Protein AF-A0A960X725-F1 (afdb_monomer_lite)

Foldseek 3Di:
DDPVVVVVVVVVVVVVVPPPDDDLVNLVVQLLVLLVVLLVQLVVDDADVSLVVSLVVNLVSLQSNLVSVLVSVVVCVVVVPRDDDDDDPVNVVSVVSSVVSLVVQVPHVCSVVSNCVSNVVSVVSNVVSVVVVVCVVVVVDDD

Secondary structure (DSSP, 8-state):
--HHHHHHHHHHHHHHTTS----HHHHHHHHHHHHHHHHHHHHT--SHHHHHHHHHHHHHHHHHHHHHHHHHHHHHHH-TTSPPPPPPHHHHHHHHHHHHHHHHHTTSTTHHHHHHHHHHHHHHHHHHHHHHHHHHHTT-S--

Radius of gyration: 21.1 Å; chains: 1; bounding box: 43×48×59 Å

Sequence (143 aa):
MSMKLIFQLFILIFLLTSCGYRSLEDFREDGEWTTRELIAELQSVHDREELIKKLPKLKKLFNELSDIMIAARQYQEKHPSEEEPPFTKRQQATSERLRQELNRIYLIDEGRELIEKAEDEALNKLDAFERTLLRRRQGLLAE

Structure (mmCIF, N/CA/C/O backbone):
data_AF-A0A960X725-F1
#
_entry.id   AF-A0A960X725-F1
#
loop_
_atom_site.group_PDB
_atom_site.id
_atom_site.type_symbol
_atom_site.label_atom_id
_atom_site.label_alt_id
_atom_site.label_comp_id
_atom_site.label_asym_id
_atom_site.label_entity_id
_atom_site.label_seq_id
_atom_site.pdbx_PDB_ins_code
_atom_site.Cartn_x
_atom_site.Cartn_y
_atom_site.Cartn_z
_atom_site.occupancy
_atom_site.B_iso_or_equiv
_atom_site.auth_seq_id
_atom_site.auth_comp_id
_atom_site.auth_asym_id
_atom_site.auth_atom_id
_atom_site.pdbx_PDB_model_num
ATOM 1 N N . MET A 1 1 ? 28.118 25.794 -41.622 1.00 55.56 1 MET A N 1
ATOM 2 C CA . MET A 1 1 ? 26.992 25.373 -40.760 1.00 55.56 1 MET A CA 1
ATOM 3 C C . MET A 1 1 ? 26.537 26.591 -39.973 1.00 55.56 1 MET A C 1
ATOM 5 O O . MET A 1 1 ? 27.330 27.135 -39.218 1.00 55.56 1 MET A O 1
ATOM 9 N N . SER A 1 2 ? 25.347 27.120 -40.257 1.00 68.06 2 SER A N 1
ATOM 10 C CA . SER A 1 2 ? 24.884 28.395 -39.689 1.00 68.06 2 SER A CA 1
ATOM 11 C C . SER A 1 2 ? 24.759 28.296 -38.165 1.00 68.06 2 SER A C 1
ATOM 13 O O . SER A 1 2 ? 24.230 27.309 -37.667 1.00 68.06 2 SER A O 1
ATOM 15 N N . MET A 1 3 ? 25.186 29.320 -37.419 1.00 68.94 3 MET A N 1
ATOM 16 C CA . MET A 1 3 ? 25.146 29.354 -35.941 1.00 68.94 3 MET A CA 1
ATOM 17 C C . MET A 1 3 ? 23.738 29.066 -35.372 1.00 68.94 3 MET A C 1
ATOM 19 O O . MET A 1 3 ? 23.592 28.461 -34.316 1.00 68.94 3 MET A O 1
ATOM 23 N N . LYS A 1 4 ? 22.696 29.407 -36.145 1.00 70.31 4 LYS A N 1
ATOM 24 C CA . LYS A 1 4 ? 21.281 29.097 -35.874 1.00 70.31 4 LYS A CA 1
ATOM 25 C C . LYS A 1 4 ? 20.962 27.595 -35.910 1.00 70.31 4 LYS A C 1
ATOM 27 O O . LYS A 1 4 ? 20.178 27.126 -35.099 1.00 70.31 4 LYS A O 1
ATOM 32 N N . LEU A 1 5 ? 21.600 26.852 -36.815 1.00 71.56 5 LEU A N 1
ATOM 33 C CA . LEU A 1 5 ? 21.421 25.408 -37.006 1.00 71.56 5 LEU A CA 1
ATOM 34 C C . LEU A 1 5 ? 22.075 24.617 -35.863 1.00 71.56 5 LEU A C 1
ATOM 36 O O . LEU A 1 5 ? 21.516 23.634 -35.396 1.00 71.56 5 LEU A O 1
ATOM 40 N N . ILE A 1 6 ? 23.217 25.101 -35.360 1.00 77.38 6 ILE A N 1
ATOM 41 C CA . ILE A 1 6 ? 23.877 24.548 -34.168 1.00 77.38 6 ILE A CA 1
ATOM 42 C C . ILE A 1 6 ? 23.021 24.818 -32.923 1.00 77.38 6 ILE A C 1
ATOM 44 O O . ILE A 1 6 ? 22.759 23.902 -32.154 1.00 77.38 6 ILE A O 1
ATOM 48 N N . PHE A 1 7 ? 22.515 26.043 -32.750 1.00 80.50 7 PHE A N 1
ATOM 49 C CA . PHE A 1 7 ? 21.675 26.399 -31.602 1.00 80.50 7 PHE A CA 1
ATOM 50 C C . PHE A 1 7 ? 20.347 25.620 -31.562 1.00 80.50 7 PHE A C 1
ATOM 52 O O . PHE A 1 7 ? 19.948 25.133 -30.507 1.00 80.50 7 PHE A O 1
ATOM 59 N N . GLN A 1 8 ? 19.695 25.426 -32.715 1.00 79.56 8 GLN A N 1
ATOM 60 C CA . GLN A 1 8 ? 18.498 24.582 -32.821 1.00 79.56 8 GLN A CA 1
ATOM 61 C C . GLN A 1 8 ? 18.793 23.108 -32.509 1.00 79.56 8 GLN A C 1
ATOM 63 O O . GLN A 1 8 ? 17.986 22.461 -31.845 1.00 79.56 8 GLN A O 1
ATOM 68 N N . LEU A 1 9 ? 19.957 22.593 -32.920 1.00 79.62 9 LEU A N 1
ATOM 69 C CA . LEU A 1 9 ? 20.390 21.234 -32.590 1.00 79.62 9 LEU A CA 1
ATOM 70 C C . LEU A 1 9 ? 20.641 21.067 -31.080 1.00 79.62 9 LEU A C 1
ATOM 72 O O . LEU A 1 9 ? 20.231 20.065 -30.504 1.00 79.62 9 LEU A O 1
ATOM 76 N N . PHE A 1 10 ? 21.245 22.061 -30.422 1.00 78.12 10 PHE A N 1
ATOM 77 C CA . PHE A 1 10 ? 21.464 22.044 -28.971 1.00 78.12 10 PHE A CA 1
ATOM 78 C C . PHE A 1 10 ? 20.155 22.066 -28.172 1.00 78.12 10 PHE A C 1
ATOM 80 O O . PHE A 1 10 ? 20.039 21.334 -27.192 1.00 78.12 10 PHE A O 1
ATOM 87 N N . ILE A 1 11 ? 19.153 22.840 -28.605 1.00 79.69 11 ILE A N 1
ATOM 88 C CA . ILE A 1 11 ? 17.818 22.846 -27.981 1.00 79.69 11 ILE A CA 1
ATOM 89 C C . ILE A 1 11 ? 17.122 21.491 -28.166 1.00 79.69 11 ILE A C 1
ATOM 91 O O . ILE A 1 11 ? 16.519 20.980 -27.225 1.00 79.69 11 ILE A O 1
ATOM 95 N N . LEU A 1 12 ? 17.242 20.879 -29.348 1.00 73.62 12 LEU A N 1
ATOM 96 C CA . LEU A 1 12 ? 16.666 19.562 -29.623 1.00 73.62 12 LEU A CA 1
ATOM 97 C C . LEU A 1 12 ? 17.304 18.469 -28.748 1.00 73.62 12 LEU A C 1
ATOM 99 O O . LEU A 1 12 ? 16.594 17.623 -28.216 1.00 73.62 12 LEU A O 1
ATOM 103 N N . ILE A 1 13 ? 18.625 18.516 -28.544 1.00 72.12 13 ILE A N 1
ATOM 104 C CA . ILE A 1 13 ? 19.349 17.581 -27.667 1.00 72.12 13 ILE A CA 1
ATOM 105 C C . ILE A 1 13 ? 18.928 17.767 -26.201 1.00 72.12 13 ILE A C 1
ATOM 107 O O . ILE A 1 13 ? 18.670 16.778 -25.523 1.00 72.12 13 ILE A O 1
ATOM 111 N N . PHE A 1 14 ? 18.779 19.010 -25.726 1.00 67.12 14 PHE A N 1
ATOM 112 C CA . PHE A 1 14 ? 18.343 19.293 -24.350 1.00 67.12 14 PHE A CA 1
ATOM 113 C C . PHE A 1 14 ? 16.900 18.844 -24.068 1.00 67.12 14 PHE A C 1
ATOM 115 O O . PHE A 1 14 ? 16.588 18.405 -22.962 1.00 67.12 14 PHE A O 1
ATOM 122 N N . LEU A 1 15 ?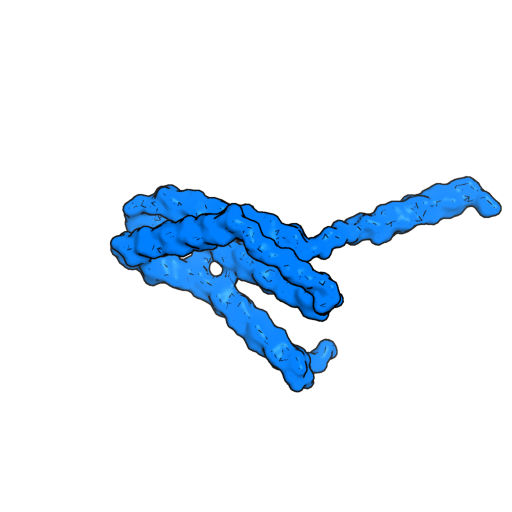 16.017 18.926 -25.068 1.00 61.25 15 LEU A N 1
ATOM 123 C CA . LEU A 1 15 ? 14.634 18.455 -24.953 1.00 61.25 15 LEU A CA 1
ATOM 124 C C . LEU A 1 15 ? 14.534 16.920 -24.943 1.00 61.25 15 LEU A C 1
ATOM 126 O O . LEU A 1 15 ? 13.622 16.380 -24.323 1.00 61.25 15 LEU A O 1
ATOM 130 N N . LEU A 1 16 ? 15.484 16.212 -25.563 1.00 53.22 16 LEU A N 1
ATOM 131 C CA . LEU A 1 16 ? 15.531 14.743 -25.564 1.00 53.22 16 LEU A CA 1
ATOM 132 C C . LEU A 1 16 ? 16.119 14.148 -24.272 1.00 53.22 16 LEU A C 1
ATOM 134 O O . LEU A 1 16 ? 15.866 12.985 -23.975 1.00 53.22 16 LEU A O 1
ATOM 138 N N . THR A 1 17 ? 16.854 14.927 -23.472 1.00 54.03 17 THR A N 1
ATOM 139 C CA . THR A 1 17 ? 17.410 14.477 -22.179 1.00 54.03 17 THR A CA 1
ATOM 140 C C . THR A 1 17 ? 16.462 14.674 -20.990 1.00 54.03 17 THR A C 1
ATOM 142 O O . THR A 1 17 ? 16.828 14.373 -19.860 1.00 54.03 17 THR A O 1
ATOM 145 N N . SER A 1 18 ? 15.241 15.174 -21.219 1.00 42.19 18 SER A N 1
ATOM 146 C CA . SER A 1 18 ? 14.235 15.427 -20.174 1.00 42.19 18 SER A CA 1
ATOM 147 C C . SER A 1 18 ? 13.378 14.200 -19.817 1.00 42.19 18 SER A C 1
ATOM 149 O O . SER A 1 18 ? 12.464 14.314 -18.996 1.00 42.19 18 SER A O 1
ATOM 151 N N . CYS A 1 19 ? 13.640 13.027 -20.398 1.00 50.03 19 CYS A N 1
ATOM 152 C CA . CYS A 1 19 ? 13.087 11.780 -19.877 1.00 50.03 19 CYS A CA 1
ATOM 153 C C . CYS A 1 19 ? 13.737 11.519 -18.516 1.00 50.03 19 CYS A C 1
ATOM 155 O O . CYS A 1 19 ? 14.820 10.944 -18.458 1.00 50.03 19 CYS A O 1
ATOM 157 N N . GLY A 1 20 ? 13.113 12.009 -17.439 1.00 55.56 20 GLY A N 1
ATOM 158 C CA . GLY A 1 20 ? 13.556 11.755 -16.073 1.00 55.56 20 GLY A CA 1
ATOM 159 C C . GLY A 1 20 ? 13.787 10.260 -15.903 1.00 55.56 20 GLY A C 1
ATOM 160 O O . GLY A 1 20 ? 12.853 9.468 -16.039 1.00 55.56 20 GLY A O 1
ATOM 161 N N . TYR A 1 21 ? 15.047 9.882 -15.706 1.00 65.31 21 TYR A N 1
ATOM 162 C CA . TYR A 1 21 ? 15.435 8.499 -15.496 1.00 65.31 21 TYR A CA 1
ATOM 163 C C . TYR A 1 21 ? 14.910 8.101 -14.118 1.00 65.31 21 TYR A C 1
ATOM 165 O O . TYR A 1 21 ? 15.523 8.434 -13.110 1.00 65.31 21 TYR A O 1
ATOM 173 N N . ARG A 1 22 ? 13.728 7.478 -14.080 1.00 82.50 22 ARG A N 1
ATOM 174 C CA . ARG A 1 22 ? 13.248 6.796 -12.877 1.00 82.50 22 ARG A CA 1
ATOM 175 C C . ARG A 1 22 ? 14.105 5.552 -12.677 1.00 82.50 22 ARG A C 1
ATOM 177 O O . ARG A 1 22 ? 14.385 4.860 -13.646 1.00 82.50 22 ARG A O 1
ATOM 184 N N . SER A 1 23 ? 14.479 5.284 -11.441 1.00 88.50 23 SER A N 1
ATOM 185 C CA . SER A 1 23 ? 15.267 4.142 -10.985 1.00 88.50 23 SER A CA 1
ATOM 186 C C . SER A 1 23 ? 14.480 3.335 -9.954 1.00 88.50 23 SER A C 1
ATOM 188 O O . SER A 1 23 ? 13.448 3.792 -9.450 1.00 88.50 23 SER A O 1
ATOM 190 N N . LEU A 1 24 ? 14.967 2.145 -9.589 1.00 90.12 24 LEU A N 1
ATOM 191 C CA . LEU A 1 24 ? 14.388 1.388 -8.470 1.00 90.12 24 LEU A CA 1
ATOM 192 C C . LEU A 1 24 ? 14.433 2.155 -7.144 1.00 90.12 24 LEU A C 1
ATOM 194 O O . LEU A 1 24 ? 13.557 1.963 -6.300 1.00 90.12 24 LEU A O 1
ATOM 198 N N . GLU A 1 25 ? 15.417 3.038 -6.973 1.00 90.44 25 GLU A N 1
ATOM 199 C CA . GLU A 1 25 ? 15.525 3.887 -5.789 1.00 90.44 25 GLU A CA 1
ATOM 200 C C . GLU A 1 25 ? 14.350 4.861 -5.687 1.00 90.44 25 GLU A C 1
ATOM 202 O O . GLU A 1 25 ? 13.759 4.974 -4.619 1.00 90.44 25 GLU A O 1
ATOM 207 N N . ASP A 1 26 ? 13.942 5.483 -6.796 1.00 92.00 26 ASP A N 1
ATOM 208 C CA . ASP A 1 26 ? 12.839 6.451 -6.790 1.00 92.00 26 ASP A CA 1
ATOM 209 C C . ASP A 1 26 ? 11.520 5.793 -6.362 1.00 92.00 26 ASP A C 1
ATOM 211 O O . ASP A 1 26 ? 10.797 6.316 -5.517 1.00 92.00 26 ASP A O 1
ATOM 215 N N . PHE A 1 27 ? 11.221 4.593 -6.875 1.00 94.00 27 PHE A N 1
ATOM 216 C CA . PHE A 1 27 ? 10.035 3.844 -6.440 1.00 94.00 27 PHE A CA 1
ATOM 217 C C . PHE A 1 27 ? 10.107 3.442 -4.965 1.00 94.00 27 PHE A C 1
ATOM 219 O O . PHE A 1 27 ? 9.083 3.370 -4.281 1.00 94.00 27 PHE A O 1
ATOM 226 N N . ARG A 1 28 ? 11.312 3.154 -4.471 1.00 92.12 28 ARG A N 1
ATOM 227 C CA . ARG A 1 28 ? 11.542 2.805 -3.071 1.00 92.12 28 ARG A CA 1
ATOM 228 C C . ARG A 1 28 ? 11.317 4.008 -2.160 1.00 92.12 28 ARG A C 1
ATOM 230 O O . ARG A 1 28 ? 10.687 3.850 -1.115 1.00 92.12 28 ARG A O 1
ATOM 237 N N . GLU A 1 29 ? 11.801 5.183 -2.548 1.00 92.62 29 GLU A N 1
ATOM 238 C CA . GLU A 1 29 ? 11.565 6.437 -1.831 1.00 92.62 29 GLU A CA 1
ATOM 239 C C . GLU A 1 29 ? 10.077 6.807 -1.821 1.00 92.62 29 GLU A C 1
ATOM 241 O O . GLU A 1 29 ? 9.537 7.090 -0.747 1.00 92.62 29 GLU A O 1
ATOM 246 N N . ASP A 1 30 ? 9.401 6.707 -2.972 1.00 94.88 30 ASP A N 1
ATOM 247 C CA . ASP A 1 30 ? 7.952 6.909 -3.095 1.00 94.88 30 ASP A CA 1
ATOM 248 C C . ASP A 1 30 ? 7.199 5.961 -2.139 1.00 94.88 30 ASP A C 1
ATOM 250 O O . ASP A 1 30 ? 6.384 6.393 -1.320 1.00 94.88 30 ASP A O 1
ATOM 254 N N . GLY A 1 31 ? 7.533 4.665 -2.160 1.00 95.44 31 GLY A N 1
ATOM 255 C CA . GLY A 1 31 ? 6.919 3.663 -1.287 1.00 95.44 31 GLY A CA 1
ATOM 256 C C . GLY A 1 31 ? 7.185 3.906 0.203 1.00 95.44 31 GLY A C 1
ATOM 257 O O . GLY A 1 31 ? 6.285 3.741 1.033 1.00 95.44 31 GLY A O 1
ATOM 258 N N . GLU A 1 32 ? 8.397 4.332 0.570 1.00 95.50 32 GLU A N 1
ATOM 259 C CA . GLU A 1 32 ? 8.751 4.692 1.948 1.00 95.50 32 GLU A CA 1
ATOM 260 C C . GLU A 1 32 ? 7.958 5.915 2.426 1.00 95.50 32 GLU A C 1
ATOM 262 O O . GLU A 1 32 ? 7.493 5.943 3.573 1.00 95.50 32 GLU A O 1
ATOM 267 N N . TRP A 1 33 ? 7.776 6.912 1.561 1.00 96.31 33 TRP A N 1
ATOM 268 C CA . TRP A 1 33 ? 6.987 8.101 1.859 1.00 96.31 33 TRP A CA 1
ATOM 269 C C . TRP A 1 33 ? 5.509 7.752 2.082 1.00 96.31 33 TRP A C 1
ATOM 271 O O . TRP A 1 33 ? 4.976 8.055 3.154 1.00 96.31 33 TRP A O 1
ATOM 281 N N . THR A 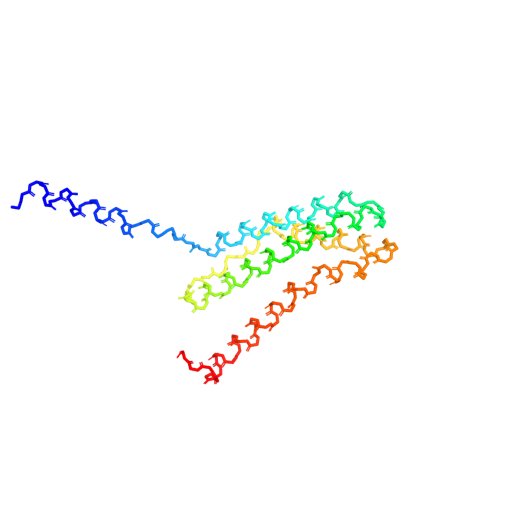1 34 ? 4.879 7.023 1.156 1.00 98.06 34 THR A N 1
ATOM 282 C CA . THR A 1 34 ? 3.473 6.598 1.285 1.00 98.06 34 THR A CA 1
ATOM 283 C C . THR A 1 34 ? 3.269 5.723 2.526 1.00 98.06 34 THR A C 1
ATOM 285 O O . THR A 1 34 ? 2.288 5.879 3.255 1.00 98.06 34 THR A O 1
ATOM 288 N N . THR A 1 35 ? 4.230 4.848 2.843 1.00 98.00 35 THR A N 1
ATOM 289 C CA . THR A 1 35 ? 4.184 4.013 4.055 1.00 98.00 35 THR A CA 1
ATOM 290 C C . THR A 1 35 ? 4.211 4.849 5.335 1.00 98.00 35 THR A C 1
ATOM 292 O O . THR A 1 35 ? 3.503 4.547 6.297 1.00 98.00 35 THR A O 1
ATOM 295 N N . ARG A 1 36 ? 5.008 5.921 5.379 1.00 98.06 36 ARG A N 1
ATOM 296 C CA . ARG A 1 36 ? 5.015 6.837 6.528 1.00 98.06 36 ARG A CA 1
ATOM 297 C C . ARG A 1 36 ? 3.704 7.577 6.685 1.00 98.06 36 ARG A C 1
ATOM 299 O O . ARG A 1 36 ? 3.264 7.762 7.818 1.00 98.06 36 ARG A O 1
ATOM 306 N N . GLU A 1 37 ? 3.094 7.987 5.581 1.00 98.25 37 GLU A N 1
ATOM 307 C CA . GLU A 1 37 ? 1.788 8.632 5.629 1.00 98.25 37 GLU A CA 1
ATOM 308 C C . GLU A 1 37 ? 0.710 7.659 6.130 1.00 98.25 37 GLU A C 1
ATOM 310 O O . GLU A 1 37 ? -0.067 8.029 7.008 1.00 98.25 37 GLU A O 1
ATOM 315 N N . LEU A 1 38 ? 0.729 6.395 5.684 1.00 98.25 38 LEU A N 1
ATOM 316 C CA . LEU A 1 38 ? -0.130 5.334 6.232 1.00 98.25 38 LEU A CA 1
ATOM 317 C C . LEU A 1 38 ? 0.040 5.195 7.744 1.00 98.25 38 LEU A C 1
ATOM 319 O O . LEU A 1 38 ? -0.944 5.216 8.479 1.00 98.25 38 LEU A O 1
ATOM 323 N N . ILE A 1 39 ? 1.283 5.090 8.218 1.00 98.56 39 ILE A N 1
ATOM 324 C CA . ILE A 1 39 ? 1.584 4.982 9.651 1.00 98.56 39 ILE A CA 1
ATOM 325 C C . ILE A 1 39 ? 1.021 6.182 10.417 1.00 98.56 39 ILE A C 1
ATOM 327 O O . ILE A 1 39 ? 0.409 5.992 11.465 1.00 98.56 39 ILE A O 1
ATOM 331 N N . ALA A 1 40 ? 1.220 7.402 9.914 1.00 98.44 40 ALA A N 1
ATOM 332 C CA . ALA A 1 40 ? 0.736 8.615 10.564 1.00 98.44 40 ALA A CA 1
ATOM 333 C C . ALA A 1 40 ? -0.800 8.657 10.631 1.00 98.44 40 ALA A C 1
ATOM 335 O O . ALA A 1 40 ? -1.365 9.005 11.668 1.00 98.44 40 ALA A O 1
ATOM 336 N N . GLU A 1 41 ? -1.485 8.254 9.557 1.00 98.38 41 GLU A N 1
ATOM 337 C CA . GLU A 1 41 ? -2.945 8.174 9.550 1.00 98.38 41 GLU A CA 1
ATOM 338 C C . GLU A 1 41 ? -3.465 7.114 10.519 1.00 98.38 41 GLU A C 1
ATOM 340 O O . GLU A 1 41 ? -4.351 7.419 11.317 1.00 98.38 41 GLU A O 1
ATOM 345 N N . LEU A 1 42 ? -2.880 5.912 10.521 1.00 98.44 42 LEU A N 1
ATOM 346 C CA . LEU A 1 42 ? -3.246 4.849 11.460 1.00 98.44 42 LEU A CA 1
ATOM 347 C C . LEU A 1 42 ? -3.024 5.295 12.911 1.00 98.44 42 LEU A C 1
ATOM 349 O O . LEU A 1 42 ? -3.905 5.108 13.745 1.00 98.44 42 LEU A O 1
ATOM 353 N N . GLN A 1 43 ? -1.895 5.940 13.219 1.00 98.44 43 GLN A N 1
ATOM 354 C CA . GLN A 1 43 ? -1.582 6.453 14.562 1.00 98.44 43 GLN A CA 1
ATOM 355 C C . GLN A 1 43 ? -2.592 7.474 15.082 1.00 98.44 43 GLN A C 1
ATOM 357 O O . GLN A 1 43 ? -2.789 7.559 16.291 1.00 98.44 43 GLN A O 1
ATOM 362 N N . SER A 1 44 ? -3.227 8.229 14.184 1.00 98.19 44 SER 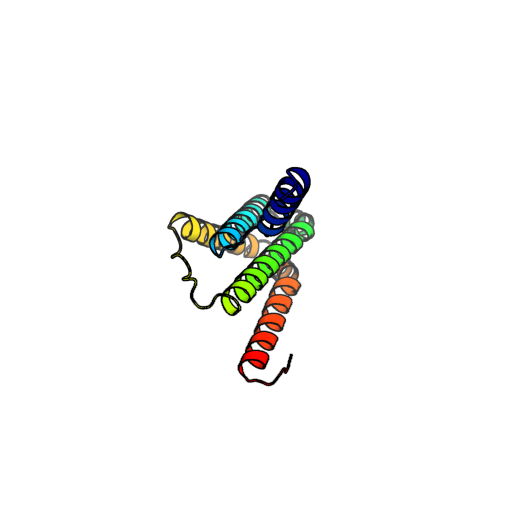A N 1
ATOM 363 C CA . SER A 1 44 ? -4.248 9.215 14.546 1.00 98.19 44 SER A CA 1
ATOM 364 C C . SER A 1 44 ? -5.616 8.613 14.882 1.00 98.19 44 SER A C 1
ATOM 366 O O . SER A 1 44 ? -6.526 9.363 15.212 1.00 98.19 44 SER A O 1
ATOM 368 N N . VAL A 1 45 ? -5.774 7.291 14.758 1.00 98.38 45 VAL A N 1
ATOM 369 C CA . VAL A 1 45 ? -7.019 6.571 15.044 1.00 98.38 45 VAL A CA 1
ATOM 370 C C . VAL A 1 45 ? -6.947 5.935 16.426 1.00 98.38 45 VAL A C 1
ATOM 372 O O . VAL A 1 45 ? -6.101 5.070 16.672 1.00 98.38 45 VAL A O 1
ATOM 375 N N . HIS A 1 46 ? -7.874 6.297 17.303 1.00 97.31 46 HIS A N 1
ATOM 376 C CA . HIS A 1 46 ? -7.991 5.777 18.664 1.00 97.31 46 HIS A CA 1
ATOM 377 C C . HIS A 1 46 ? -9.232 4.905 18.870 1.00 97.31 46 HIS A C 1
ATOM 379 O O . HIS A 1 46 ? -9.217 4.030 19.736 1.00 97.31 46 HIS A O 1
ATOM 385 N N . ASP A 1 47 ? -10.269 5.097 18.058 1.00 98.00 47 ASP A N 1
ATOM 386 C CA . ASP A 1 47 ? -11.520 4.350 18.139 1.00 98.00 47 ASP A CA 1
ATOM 387 C C . ASP A 1 47 ? -12.129 4.051 16.758 1.00 98.00 47 ASP A C 1
ATOM 389 O O . ASP A 1 47 ? -11.598 4.416 15.703 1.00 98.00 47 ASP A O 1
ATOM 393 N N . ARG A 1 48 ? -13.260 3.338 16.769 1.00 98.12 48 ARG A N 1
ATOM 394 C CA . ARG A 1 48 ? -13.973 2.914 15.560 1.00 98.12 48 ARG A CA 1
ATOM 395 C C . ARG A 1 48 ? -14.522 4.096 14.756 1.00 98.12 48 ARG A C 1
ATOM 397 O O . ARG A 1 48 ? -14.519 4.047 13.527 1.00 98.12 48 ARG A O 1
ATOM 404 N N . GLU A 1 49 ? -15.008 5.151 15.406 1.00 98.25 49 GLU A N 1
ATOM 405 C CA . GLU A 1 49 ? -15.575 6.301 14.696 1.00 98.25 49 GLU A CA 1
ATOM 406 C C . GLU A 1 49 ? -14.492 7.087 13.958 1.00 98.25 49 GLU A C 1
ATOM 408 O O . GLU A 1 49 ? -14.691 7.509 12.815 1.00 98.25 49 GLU A O 1
ATOM 413 N N . GLU A 1 50 ? -13.337 7.270 14.593 1.00 98.25 50 GLU A N 1
ATOM 414 C CA . GLU A 1 50 ? -12.159 7.853 13.960 1.00 98.25 50 GLU A CA 1
ATOM 415 C C . GLU A 1 50 ? -11.671 6.988 12.805 1.00 98.25 50 GLU A C 1
ATOM 417 O O . GLU A 1 50 ? -11.418 7.522 11.723 1.00 98.25 50 GLU A O 1
ATOM 422 N N . LEU A 1 51 ? -11.625 5.662 12.980 1.00 98.44 51 LEU A N 1
ATOM 423 C CA . LEU A 1 51 ? -11.253 4.747 11.906 1.00 98.44 51 LEU A CA 1
ATOM 424 C C . LEU A 1 51 ? -12.144 4.963 10.683 1.00 98.44 51 LEU A C 1
ATOM 426 O O . LEU A 1 51 ? -11.627 5.230 9.601 1.00 98.44 51 LEU A O 1
ATOM 430 N N . ILE A 1 52 ? -13.470 4.945 10.864 1.00 98.38 52 ILE A N 1
ATOM 431 C CA . ILE A 1 52 ? -14.448 5.159 9.786 1.00 98.38 52 ILE A CA 1
ATOM 432 C C . ILE A 1 52 ? -14.201 6.486 9.061 1.00 98.38 52 ILE A C 1
ATOM 434 O O . ILE A 1 52 ? -14.216 6.526 7.829 1.00 98.38 52 ILE A O 1
ATOM 438 N N . LYS A 1 53 ? -13.926 7.569 9.798 1.00 98.31 53 LYS A N 1
ATOM 439 C CA . LYS A 1 53 ? -13.617 8.887 9.214 1.00 98.31 53 LYS A CA 1
ATOM 440 C C . LYS A 1 53 ? -12.323 8.870 8.394 1.00 98.31 53 LYS A C 1
ATOM 442 O O . LYS A 1 53 ? -12.217 9.604 7.412 1.00 98.31 53 LYS A O 1
ATOM 447 N N . LYS A 1 54 ? -11.344 8.049 8.782 1.00 98.25 54 LYS A N 1
ATOM 448 C CA . LYS A 1 54 ? -10.035 7.931 8.120 1.00 98.25 54 LYS A CA 1
ATOM 449 C C . LYS A 1 54 ? -10.006 6.929 6.967 1.00 98.25 54 LYS A C 1
ATOM 451 O O . LYS A 1 54 ? -9.128 7.049 6.109 1.00 98.25 54 LYS A O 1
ATOM 456 N N . LEU A 1 55 ? -10.971 6.007 6.876 1.00 98.25 55 LEU A N 1
ATOM 457 C CA . LEU A 1 55 ? -11.031 4.983 5.821 1.00 98.25 55 LEU A CA 1
ATOM 458 C C . LEU A 1 55 ? -10.845 5.522 4.396 1.00 98.25 55 LEU A C 1
ATOM 460 O O . LEU A 1 55 ? -10.079 4.906 3.657 1.00 98.25 55 LEU A O 1
ATOM 464 N N . PRO A 1 56 ? -11.449 6.653 3.974 1.00 98.44 56 PRO A N 1
ATOM 465 C CA . PRO A 1 56 ? -11.239 7.159 2.618 1.00 98.44 56 PRO A CA 1
ATOM 466 C C . PRO A 1 56 ? -9.771 7.488 2.323 1.00 98.44 56 PRO A C 1
ATOM 468 O O . PRO A 1 56 ? -9.279 7.201 1.231 1.00 98.44 56 PRO A O 1
ATOM 471 N N . LYS A 1 57 ? -9.055 8.062 3.300 1.00 98.38 57 LYS A N 1
ATOM 472 C CA . LYS A 1 57 ? -7.637 8.397 3.148 1.00 98.38 57 LYS A CA 1
ATOM 473 C C . LYS A 1 57 ? -6.760 7.147 3.210 1.00 98.38 57 LYS A C 1
ATOM 475 O O . LYS A 1 57 ? -5.894 6.996 2.356 1.00 98.38 57 LYS A O 1
ATOM 480 N N . LEU A 1 58 ? -7.022 6.235 4.147 1.00 98.56 58 LEU A N 1
ATOM 481 C CA . LEU A 1 58 ? -6.315 4.950 4.231 1.00 98.56 58 LEU A CA 1
ATOM 482 C C . LEU A 1 58 ? -6.456 4.155 2.926 1.00 98.56 58 LEU A C 1
ATOM 484 O O . LEU A 1 58 ? -5.456 3.746 2.345 1.00 98.56 58 LEU A O 1
ATOM 488 N N . LYS A 1 59 ? -7.681 4.047 2.396 1.00 98.69 59 LYS A N 1
ATOM 489 C CA . LYS A 1 59 ? -7.959 3.413 1.101 1.00 98.69 59 LYS A CA 1
ATOM 490 C C . LYS A 1 59 ? -7.161 4.051 -0.037 1.00 98.69 59 LYS A C 1
ATOM 492 O O . LYS A 1 59 ? -6.617 3.339 -0.879 1.00 98.69 59 LYS A O 1
ATOM 497 N N . LYS A 1 60 ? -7.094 5.386 -0.094 1.00 98.62 60 LYS A N 1
ATOM 498 C CA . LYS A 1 60 ? -6.296 6.088 -1.110 1.00 98.62 60 LYS A CA 1
ATOM 499 C C . LYS A 1 60 ? -4.818 5.702 -1.007 1.00 98.62 60 LYS A C 1
ATOM 501 O O . LYS A 1 60 ? -4.218 5.371 -2.022 1.00 98.62 60 LYS A O 1
ATOM 506 N N . LEU A 1 61 ? -4.260 5.709 0.200 1.00 98.56 61 LEU A N 1
ATOM 507 C CA . LEU A 1 61 ? -2.848 5.406 0.426 1.00 98.56 61 LEU A CA 1
ATOM 508 C C . LEU A 1 61 ? -2.497 3.941 0.126 1.00 98.56 61 LEU A C 1
ATOM 510 O O . LEU A 1 61 ? -1.451 3.682 -0.462 1.00 98.56 61 LEU A O 1
ATOM 514 N N . PHE A 1 62 ? -3.371 2.983 0.454 1.00 98.50 62 PHE A N 1
ATOM 515 C CA . PHE A 1 62 ? -3.185 1.583 0.050 1.00 98.50 62 PHE A CA 1
ATOM 516 C C . PHE A 1 62 ? -3.169 1.427 -1.474 1.00 98.50 62 PHE A C 1
ATOM 518 O O . PHE A 1 62 ? -2.318 0.728 -2.024 1.00 98.50 62 PHE A O 1
ATOM 525 N N . ASN A 1 63 ? -4.076 2.117 -2.170 1.00 98.44 63 ASN A N 1
ATOM 526 C CA . ASN A 1 63 ? -4.101 2.117 -3.629 1.00 98.44 63 ASN A CA 1
ATOM 527 C C . ASN A 1 63 ? -2.838 2.743 -4.226 1.00 98.44 63 ASN A C 1
ATOM 529 O O . ASN A 1 63 ? -2.257 2.163 -5.139 1.00 98.44 63 ASN A O 1
ATOM 533 N N . GLU A 1 64 ? -2.384 3.868 -3.684 1.00 98.31 64 GLU A N 1
ATOM 534 C CA . GLU A 1 64 ? -1.152 4.529 -4.113 1.00 98.31 64 GLU A CA 1
ATOM 535 C C . GLU A 1 64 ? 0.072 3.624 -3.924 1.00 98.31 64 GLU A C 1
ATOM 537 O O . GLU A 1 64 ? 0.869 3.462 -4.847 1.00 98.31 64 GLU A O 1
ATOM 542 N N . LEU A 1 65 ? 0.166 2.933 -2.784 1.00 97.75 65 LEU A N 1
ATOM 543 C CA . LEU A 1 65 ? 1.231 1.963 -2.540 1.00 97.75 65 LEU A CA 1
ATOM 544 C C . LEU A 1 65 ? 1.194 0.813 -3.559 1.00 97.75 65 LEU A C 1
ATOM 546 O O . LEU A 1 65 ? 2.236 0.442 -4.099 1.00 97.75 65 LEU A O 1
ATOM 550 N N . SER A 1 66 ? 0.007 0.285 -3.883 1.00 98.06 66 SER A N 1
ATOM 551 C CA . SER A 1 66 ? -0.128 -0.749 -4.920 1.00 98.06 66 SER A CA 1
ATOM 552 C C . SER A 1 66 ? 0.302 -0.256 -6.306 1.00 98.06 66 SER A C 1
ATOM 554 O O . SER A 1 66 ? 0.953 -0.997 -7.041 1.00 98.06 66 SER A O 1
ATOM 556 N N . ASP A 1 67 ? 0.010 1.000 -6.651 1.00 97.81 67 ASP A N 1
ATOM 557 C CA . ASP A 1 67 ? 0.404 1.590 -7.932 1.00 97.81 67 ASP A CA 1
ATOM 558 C C . ASP A 1 67 ? 1.928 1.752 -8.022 1.00 97.81 67 ASP A C 1
ATOM 560 O O . ASP A 1 67 ? 2.522 1.430 -9.055 1.00 97.81 67 ASP A O 1
ATOM 564 N N . ILE A 1 68 ? 2.577 2.163 -6.927 1.00 97.50 68 ILE A N 1
ATOM 565 C CA . ILE A 1 68 ? 4.042 2.231 -6.819 1.00 97.50 68 ILE A CA 1
ATOM 566 C C . ILE A 1 68 ? 4.656 0.837 -6.992 1.00 97.50 68 ILE A C 1
ATOM 568 O O . ILE A 1 68 ? 5.577 0.672 -7.792 1.00 97.50 68 ILE A O 1
ATOM 572 N N . MET A 1 69 ? 4.128 -0.180 -6.303 1.00 96.00 69 MET A N 1
ATOM 573 C CA . MET A 1 69 ? 4.620 -1.562 -6.403 1.00 96.00 69 MET A CA 1
ATOM 574 C C . MET A 1 69 ? 4.484 -2.122 -7.824 1.00 96.00 69 MET A C 1
ATOM 576 O O . MET A 1 69 ? 5.412 -2.752 -8.338 1.00 96.00 69 MET A O 1
ATOM 580 N N . ILE A 1 70 ? 3.354 -1.868 -8.489 1.00 96.31 70 ILE A N 1
ATOM 581 C CA . ILE A 1 70 ? 3.130 -2.275 -9.881 1.00 96.31 70 ILE A CA 1
ATOM 582 C C . ILE A 1 70 ? 4.114 -1.562 -10.808 1.00 96.31 70 ILE A C 1
ATOM 584 O O . ILE A 1 70 ? 4.731 -2.209 -11.656 1.00 96.31 70 ILE A O 1
ATOM 588 N N . ALA A 1 71 ? 4.290 -0.250 -10.650 1.00 95.06 71 ALA A N 1
ATOM 589 C CA . ALA A 1 71 ? 5.195 0.530 -11.484 1.00 95.06 71 ALA A CA 1
ATOM 590 C C . ALA A 1 71 ? 6.659 0.097 -11.303 1.00 95.06 71 ALA A C 1
ATOM 592 O O . ALA A 1 71 ? 7.358 -0.104 -12.298 1.00 95.06 71 ALA A O 1
ATOM 593 N N . ALA A 1 72 ? 7.090 -0.142 -10.061 1.00 94.06 72 ALA A N 1
ATOM 594 C CA . ALA A 1 72 ? 8.405 -0.691 -9.748 1.00 94.06 72 ALA A CA 1
ATOM 595 C C . ALA A 1 72 ? 8.604 -2.050 -10.430 1.00 94.06 72 ALA A C 1
ATOM 597 O O . ALA A 1 72 ? 9.601 -2.274 -11.116 1.00 94.06 72 ALA A O 1
ATOM 598 N N . ARG A 1 73 ? 7.612 -2.944 -10.336 1.00 93.62 73 ARG A N 1
ATOM 599 C CA . ARG A 1 73 ? 7.693 -4.265 -10.964 1.00 93.62 73 ARG A CA 1
ATOM 600 C C . ARG A 1 73 ? 7.734 -4.194 -12.490 1.00 93.62 73 ARG A C 1
ATOM 602 O O . ARG A 1 73 ? 8.492 -4.923 -13.119 1.00 93.62 73 ARG A O 1
ATOM 609 N N . GLN A 1 74 ? 6.951 -3.311 -13.102 1.00 93.06 74 GLN A N 1
ATOM 610 C CA . GLN A 1 74 ? 7.007 -3.074 -14.548 1.00 93.06 74 GLN A CA 1
ATOM 611 C C . GLN A 1 74 ? 8.358 -2.509 -14.989 1.00 93.06 74 GLN A C 1
ATOM 613 O O . GLN A 1 74 ? 8.833 -2.836 -16.077 1.00 93.06 74 GLN A O 1
ATOM 618 N N . TYR A 1 75 ? 8.964 -1.654 -14.166 1.00 92.56 75 TYR A N 1
ATOM 619 C CA . TYR A 1 75 ? 10.290 -1.118 -14.421 1.00 92.56 75 TYR A CA 1
ATOM 620 C C . TYR A 1 75 ? 11.349 -2.229 -14.398 1.00 92.56 75 TYR A C 1
ATOM 622 O O . TYR A 1 75 ? 12.151 -2.299 -15.326 1.00 92.56 75 TYR A O 1
ATOM 630 N N . GLN A 1 76 ? 11.290 -3.148 -13.430 1.00 91.38 76 GLN A N 1
ATOM 631 C CA . GLN A 1 76 ? 12.193 -4.306 -13.351 1.00 91.38 76 GLN A CA 1
ATOM 632 C C . GLN A 1 76 ? 12.116 -5.218 -14.575 1.00 91.38 76 GLN A C 1
ATOM 634 O O . GLN A 1 76 ? 13.150 -5.621 -15.097 1.00 91.38 76 GLN A O 1
ATOM 639 N N . GLU A 1 77 ? 10.911 -5.512 -15.080 1.00 89.75 77 GLU A N 1
ATOM 640 C CA . GLU A 1 77 ? 10.770 -6.337 -16.293 1.00 89.75 77 GLU A CA 1
ATOM 641 C C . GLU A 1 77 ? 11.454 -5.698 -17.511 1.00 89.75 77 GLU A C 1
ATOM 643 O O . GLU A 1 77 ? 11.921 -6.404 -18.401 1.00 89.75 77 GLU A O 1
ATOM 648 N N . LYS A 1 78 ? 11.513 -4.361 -17.557 1.00 90.06 78 LYS A N 1
ATOM 649 C CA . LYS A 1 78 ? 12.175 -3.606 -18.630 1.00 90.06 78 LYS A CA 1
ATOM 650 C C . LYS A 1 78 ? 13.680 -3.444 -18.406 1.00 90.06 78 LYS A C 1
ATOM 652 O O . LYS A 1 78 ? 14.404 -3.239 -19.377 1.00 90.06 78 LYS A O 1
ATOM 657 N N . HIS A 1 79 ? 14.143 -3.555 -17.162 1.00 90.75 79 HIS A N 1
ATOM 658 C CA . HIS A 1 79 ? 15.537 -3.355 -16.760 1.00 90.75 79 HIS A CA 1
ATOM 659 C C . HIS A 1 79 ? 16.043 -4.551 -15.934 1.00 90.75 79 HIS A C 1
ATOM 661 O O . HIS A 1 79 ? 16.408 -4.390 -14.771 1.00 90.75 79 HIS A O 1
ATOM 667 N N . PRO A 1 80 ? 16.102 -5.767 -16.514 1.00 87.38 80 PRO A N 1
ATOM 668 C CA . PRO A 1 80 ? 16.431 -6.989 -15.773 1.00 87.38 80 PRO A CA 1
ATOM 669 C C . PRO A 1 80 ? 17.867 -7.024 -15.225 1.00 87.38 80 PRO A C 1
ATOM 671 O O . PRO A 1 80 ? 18.188 -7.880 -14.407 1.00 87.38 80 PRO A O 1
ATOM 674 N N . SER A 1 81 ? 18.741 -6.132 -15.699 1.00 89.31 81 SER A N 1
ATOM 675 C CA . SER A 1 81 ? 20.118 -5.984 -15.223 1.00 89.31 81 SER A CA 1
ATOM 676 C C . SER A 1 81 ? 20.268 -5.009 -14.053 1.00 89.31 81 SER A C 1
ATOM 678 O O . SER A 1 81 ? 21.371 -4.886 -13.528 1.00 89.31 81 SER A O 1
ATOM 680 N N . GLU A 1 82 ? 19.220 -4.265 -13.687 1.00 87.81 82 GLU A N 1
ATOM 681 C CA . GLU A 1 82 ? 19.260 -3.371 -12.528 1.00 87.81 82 GLU A CA 1
ATOM 682 C C . GLU A 1 82 ? 19.023 -4.190 -11.255 1.00 87.81 82 GLU A C 1
ATOM 684 O O . GLU A 1 82 ? 17.975 -4.813 -11.084 1.00 87.81 82 GLU A O 1
ATOM 689 N N . GLU A 1 83 ? 20.022 -4.225 -10.375 1.00 85.06 83 GLU A N 1
ATOM 690 C CA . GLU A 1 83 ? 19.927 -4.943 -9.107 1.00 85.06 83 GLU A CA 1
ATOM 691 C C . GLU A 1 83 ? 19.067 -4.166 -8.105 1.00 85.06 83 GLU A C 1
ATOM 693 O O . GLU A 1 83 ? 19.211 -2.953 -7.943 1.00 85.06 83 GLU A O 1
ATOM 698 N N . GLU A 1 84 ? 18.195 -4.875 -7.385 1.00 84.00 84 GLU A N 1
ATOM 699 C CA . GLU A 1 84 ? 17.476 -4.287 -6.258 1.00 84.00 84 GLU A CA 1
ATOM 700 C C . GLU A 1 84 ? 18.456 -3.970 -5.117 1.00 84.00 84 GLU A C 1
ATOM 702 O O . GLU A 1 84 ? 19.118 -4.881 -4.603 1.00 84.00 84 GLU A O 1
ATOM 707 N N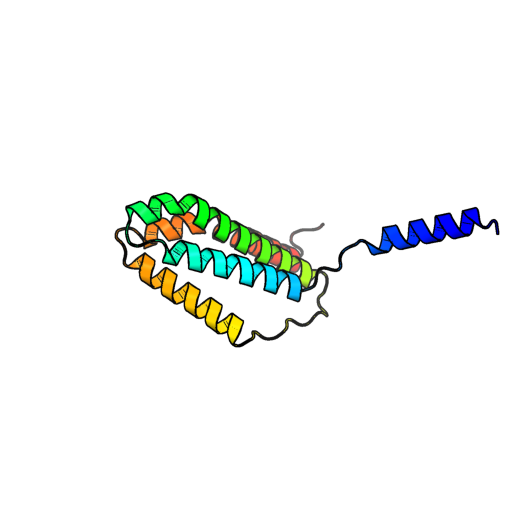 . PRO A 1 85 ? 18.543 -2.708 -4.660 1.00 82.25 85 PRO A N 1
ATOM 708 C CA . PRO A 1 85 ? 19.368 -2.386 -3.512 1.00 82.25 85 PRO A CA 1
ATOM 709 C C . PRO A 1 85 ? 18.800 -3.062 -2.255 1.00 82.25 85 PRO A C 1
ATOM 711 O O . PRO A 1 85 ? 17.581 -3.078 -2.051 1.00 82.25 85 PRO A O 1
ATOM 714 N N . PRO A 1 86 ? 19.655 -3.578 -1.354 1.00 87.06 86 PRO A N 1
ATOM 715 C CA . PRO A 1 86 ? 19.185 -4.196 -0.124 1.00 87.06 86 PRO A CA 1
ATOM 716 C C . PRO A 1 86 ? 18.424 -3.187 0.743 1.00 87.06 86 PRO A C 1
ATOM 718 O O . PRO A 1 86 ? 18.735 -1.990 0.773 1.0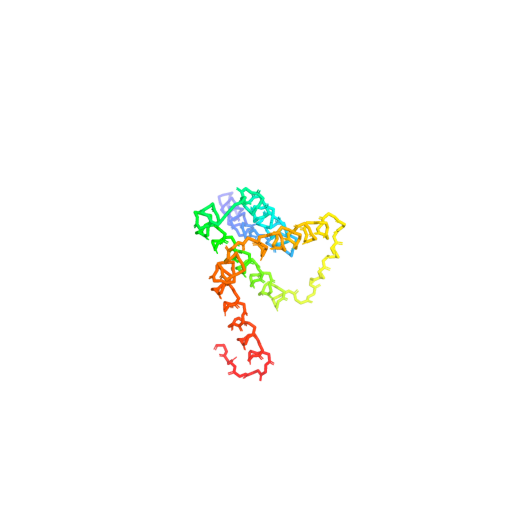0 87.06 86 PRO A O 1
ATOM 721 N N . PHE A 1 87 ? 17.454 -3.685 1.509 1.00 86.38 87 PHE A N 1
ATOM 722 C CA . PHE A 1 87 ? 16.733 -2.859 2.470 1.00 86.38 87 PHE A CA 1
ATOM 723 C C . PHE A 1 87 ? 17.671 -2.299 3.541 1.00 86.38 87 PHE A C 1
ATOM 725 O O . PHE A 1 87 ? 18.432 -3.022 4.189 1.00 86.38 87 PHE A O 1
ATOM 732 N N . THR A 1 88 ? 17.560 -0.998 3.783 1.00 90.38 88 THR A N 1
ATOM 733 C CA . THR A 1 88 ? 18.241 -0.341 4.896 1.00 90.38 88 THR A CA 1
ATOM 734 C C . THR A 1 88 ? 17.556 -0.678 6.224 1.00 90.38 88 THR A C 1
ATOM 736 O O . THR A 1 88 ? 16.361 -0.977 6.282 1.00 90.38 88 THR A O 1
ATOM 739 N N . LYS A 1 89 ? 18.280 -0.539 7.344 1.00 92.25 89 LYS A N 1
ATOM 740 C CA . LYS A 1 89 ? 17.691 -0.685 8.692 1.00 92.25 89 LYS A CA 1
ATOM 741 C C . LYS A 1 89 ? 16.500 0.253 8.917 1.00 92.25 89 LYS A C 1
ATOM 743 O O . LYS A 1 89 ? 15.551 -0.107 9.606 1.00 92.25 89 LYS A O 1
ATOM 748 N N . ARG A 1 90 ? 16.542 1.455 8.330 1.00 90.50 90 ARG A N 1
ATOM 749 C CA . ARG A 1 90 ? 15.461 2.448 8.410 1.00 90.50 90 ARG A CA 1
ATOM 750 C C . ARG A 1 90 ? 14.192 1.948 7.722 1.00 90.50 90 ARG A C 1
ATOM 752 O O . ARG A 1 90 ? 13.100 2.116 8.263 1.00 90.50 90 ARG A O 1
ATOM 759 N N . GLN A 1 91 ? 14.337 1.318 6.561 1.00 89.00 91 GLN A N 1
ATOM 760 C CA . GLN A 1 91 ? 13.218 0.749 5.814 1.00 89.00 91 GLN A CA 1
ATOM 761 C C . GLN A 1 91 ? 12.605 -0.426 6.568 1.00 89.00 91 GLN A C 1
ATOM 763 O O . GLN A 1 91 ? 11.400 -0.440 6.793 1.00 89.00 91 GLN A O 1
ATOM 768 N N . GLN A 1 92 ? 13.437 -1.330 7.089 1.00 92.56 92 GLN A N 1
ATOM 769 C CA . GLN A 1 92 ? 12.975 -2.434 7.935 1.00 92.56 92 GLN A CA 1
ATOM 770 C C . GLN A 1 92 ? 12.213 -1.936 9.172 1.00 92.56 92 GLN A C 1
ATOM 772 O O . GLN A 1 92 ? 11.138 -2.443 9.484 1.00 92.56 92 GLN A O 1
ATOM 777 N N . ALA A 1 93 ? 12.728 -0.903 9.846 1.00 94.75 93 ALA A N 1
ATOM 778 C CA . ALA A 1 93 ? 12.048 -0.282 10.981 1.00 94.75 93 ALA A CA 1
ATOM 779 C C . ALA A 1 93 ? 10.706 0.356 10.587 1.00 94.75 93 ALA A C 1
ATOM 781 O O . ALA A 1 93 ? 9.753 0.311 11.362 1.00 94.75 93 ALA A O 1
ATOM 782 N N . THR A 1 94 ? 10.614 0.925 9.383 1.00 95.06 94 THR A N 1
ATOM 783 C CA . THR A 1 94 ? 9.370 1.509 8.865 1.00 95.06 94 THR A CA 1
ATOM 784 C C . THR A 1 94 ? 8.323 0.419 8.607 1.00 95.06 94 THR A C 1
ATOM 786 O O . THR A 1 94 ? 7.193 0.553 9.073 1.00 95.06 94 THR A O 1
ATOM 789 N N . SER A 1 95 ? 8.698 -0.696 7.971 1.00 93.12 95 SER A N 1
ATOM 790 C CA . SER A 1 95 ? 7.799 -1.843 7.762 1.00 93.12 95 SER A CA 1
ATOM 791 C C . SER A 1 95 ? 7.320 -2.455 9.079 1.00 93.12 95 SER A C 1
ATOM 793 O O . SER A 1 95 ? 6.137 -2.750 9.242 1.00 93.12 95 SER A O 1
ATOM 795 N N . GLU A 1 96 ? 8.222 -2.601 10.052 1.00 97.12 96 GLU A N 1
ATOM 796 C CA . GLU A 1 96 ? 7.869 -3.096 11.383 1.00 97.12 96 GLU A CA 1
ATOM 797 C C . GLU A 1 96 ? 6.903 -2.144 12.100 1.00 97.12 96 GLU A C 1
ATOM 799 O O . GLU A 1 96 ? 5.944 -2.587 12.732 1.00 97.12 96 GLU A O 1
ATOM 804 N N . ARG A 1 97 ? 7.093 -0.828 11.953 1.00 98.06 97 ARG A N 1
ATOM 805 C CA . ARG A 1 97 ? 6.182 0.164 12.526 1.00 98.06 97 ARG A CA 1
ATOM 806 C C . ARG A 1 97 ? 4.791 0.106 11.896 1.00 98.06 97 ARG A C 1
ATOM 808 O O . ARG A 1 97 ? 3.811 0.166 12.634 1.00 98.06 97 ARG A O 1
ATOM 815 N N . LEU A 1 98 ? 4.695 -0.049 10.574 1.00 97.81 98 LEU A N 1
ATOM 816 C CA . LEU A 1 98 ? 3.410 -0.248 9.895 1.00 97.81 98 LEU A CA 1
ATOM 817 C C . LEU A 1 98 ? 2.691 -1.487 10.440 1.00 97.81 98 LEU A C 1
ATOM 819 O O . LEU A 1 98 ? 1.525 -1.403 10.822 1.00 97.81 98 LEU A O 1
ATOM 823 N N . ARG A 1 99 ? 3.403 -2.616 10.553 1.00 98.00 99 ARG A N 1
ATOM 824 C CA . ARG A 1 99 ? 2.855 -3.865 11.100 1.00 98.00 99 ARG A CA 1
ATOM 825 C C . ARG A 1 99 ? 2.310 -3.683 12.517 1.00 98.00 99 ARG A C 1
ATOM 827 O O . ARG A 1 99 ? 1.238 -4.192 12.835 1.00 98.00 99 ARG A O 1
ATOM 834 N N . GLN A 1 100 ? 3.037 -2.967 13.373 1.00 98.38 100 GLN A N 1
ATOM 835 C CA . GLN A 1 100 ? 2.597 -2.675 14.739 1.00 98.38 100 GLN A CA 1
ATOM 836 C C . GLN A 1 100 ? 1.300 -1.863 14.770 1.00 98.38 100 GLN A C 1
ATOM 838 O O . GLN A 1 100 ? 0.398 -2.197 15.536 1.00 98.38 100 GLN A O 1
ATOM 843 N N . GLU A 1 101 ? 1.186 -0.825 13.940 1.00 98.38 101 GLU A N 1
ATOM 844 C CA . GLU A 1 101 ? -0.017 0.011 13.899 1.00 98.38 101 GLU A CA 1
ATOM 845 C C . GLU A 1 101 ? -1.223 -0.739 13.331 1.00 98.38 101 GLU A C 1
ATOM 847 O O . GLU A 1 101 ? -2.301 -0.658 13.912 1.00 98.38 101 GLU A O 1
ATOM 852 N N . LEU A 1 102 ? -1.052 -1.544 12.279 1.00 98.06 102 LEU A N 1
ATOM 853 C CA . LEU A 1 102 ? -2.129 -2.401 11.769 1.00 98.06 102 LEU A CA 1
ATOM 854 C C . LEU A 1 102 ? -2.626 -3.378 12.842 1.00 98.06 102 LEU A C 1
ATOM 856 O O . LEU A 1 102 ? -3.826 -3.461 13.095 1.00 98.06 102 LEU A O 1
ATOM 860 N N . ASN A 1 103 ? -1.706 -4.042 13.550 1.00 98.25 103 ASN A N 1
ATOM 861 C CA . ASN A 1 103 ? -2.064 -4.928 14.660 1.00 98.25 103 ASN A CA 1
ATOM 862 C C . ASN A 1 103 ? -2.831 -4.193 15.766 1.00 98.25 103 ASN A C 1
ATOM 864 O O . ASN A 1 103 ? -3.750 -4.764 16.346 1.00 98.25 103 ASN A O 1
ATOM 868 N N . ARG A 1 104 ? -2.475 -2.937 16.061 1.00 98.44 104 ARG A N 1
ATOM 869 C CA . ARG A 1 104 ? -3.204 -2.114 17.032 1.00 98.44 104 ARG A CA 1
ATOM 870 C C . ARG A 1 104 ? -4.622 -1.808 16.548 1.00 98.44 104 ARG A C 1
ATOM 872 O O . ARG A 1 104 ? -5.557 -1.958 17.328 1.00 98.44 104 ARG A O 1
ATOM 879 N N . ILE A 1 105 ? -4.789 -1.409 15.286 1.00 98.38 105 ILE A N 1
ATOM 880 C CA . ILE A 1 105 ? -6.110 -1.121 14.707 1.00 98.38 105 ILE A CA 1
ATOM 881 C C . ILE A 1 105 ? -6.993 -2.371 14.672 1.00 98.38 105 ILE A C 1
ATOM 883 O O . ILE A 1 105 ? -8.190 -2.274 14.919 1.00 98.38 105 ILE A O 1
ATOM 887 N N . TYR A 1 106 ? -6.422 -3.556 14.459 1.00 98.19 106 TYR A N 1
ATOM 888 C CA . TYR A 1 106 ? -7.178 -4.815 14.468 1.00 98.19 106 TYR A CA 1
ATOM 889 C C . TYR A 1 106 ? -7.794 -5.168 15.826 1.00 98.19 106 TYR A C 1
ATOM 891 O O . TYR A 1 106 ? -8.675 -6.022 15.878 1.00 98.19 106 TYR A O 1
ATOM 899 N N . LEU A 1 107 ? -7.346 -4.530 16.910 1.00 97.81 107 LEU A N 1
ATOM 900 C CA . LEU A 1 107 ? -7.928 -4.686 18.243 1.00 97.81 107 LEU A CA 1
ATOM 901 C C . LEU A 1 107 ? -9.074 -3.699 18.518 1.00 97.81 107 LEU A C 1
ATOM 903 O O . LEU A 1 107 ? -9.741 -3.827 19.543 1.00 97.81 107 LEU A O 1
ATOM 907 N N . ILE A 1 108 ? -9.298 -2.716 17.641 1.00 97.38 108 ILE A N 1
ATOM 908 C CA . ILE A 1 108 ? -10.469 -1.833 17.699 1.00 97.38 108 ILE A CA 1
ATOM 909 C C . ILE A 1 108 ? -11.697 -2.623 17.233 1.00 97.38 108 ILE A C 1
ATOM 911 O O . ILE A 1 108 ? -11.594 -3.493 16.366 1.00 97.38 108 ILE A O 1
ATOM 915 N N . ASP A 1 109 ? -12.862 -2.306 17.796 1.00 96.44 109 ASP A N 1
ATOM 916 C CA . ASP A 1 109 ? -14.141 -2.885 17.381 1.00 96.44 109 ASP A CA 1
ATOM 917 C C . ASP A 1 109 ? -14.361 -2.739 15.864 1.00 96.44 109 ASP A C 1
ATOM 919 O O . ASP A 1 109 ? -14.214 -1.646 15.311 1.00 96.44 109 ASP A O 1
ATOM 923 N N . GLU A 1 110 ? -14.641 -3.861 15.192 1.00 97.62 110 GLU A N 1
ATOM 924 C CA . GLU A 1 110 ? -14.720 -4.003 13.723 1.00 97.62 110 GLU A CA 1
ATOM 925 C C . GLU A 1 110 ? -13.472 -3.530 12.937 1.00 97.62 110 GLU A C 1
ATOM 927 O O . GLU A 1 110 ? -13.471 -3.514 11.705 1.00 97.62 110 GLU A O 1
ATOM 932 N N . GLY A 1 111 ? -12.375 -3.169 13.612 1.00 98.00 111 GLY A N 1
ATOM 933 C CA . GLY A 1 111 ? -11.244 -2.475 12.997 1.00 98.00 111 GLY A CA 1
ATOM 934 C C . GLY A 1 111 ? -10.548 -3.283 11.906 1.00 98.00 111 GLY A C 1
ATOM 935 O O . GLY A 1 111 ? -10.172 -2.735 10.871 1.00 98.00 111 GLY A O 1
ATOM 936 N N . ARG A 1 112 ? -10.442 -4.601 12.100 1.00 98.12 112 ARG A N 1
ATOM 937 C CA . ARG A 1 112 ? -9.921 -5.526 11.088 1.00 98.12 112 ARG A CA 1
ATOM 938 C C . ARG A 1 112 ? -10.755 -5.505 9.807 1.00 98.12 112 ARG A C 1
ATOM 940 O O . ARG A 1 112 ? -10.192 -5.286 8.744 1.00 98.12 112 ARG A O 1
ATOM 947 N N . GLU A 1 113 ? -12.070 -5.704 9.904 1.00 98.38 113 GLU A N 1
ATOM 948 C CA . GLU A 1 113 ? -12.953 -5.761 8.728 1.00 98.38 113 GLU A CA 1
ATOM 949 C C . GLU A 1 113 ? -12.924 -4.438 7.954 1.00 98.38 113 GLU A C 1
ATOM 951 O O . GLU A 1 113 ? -12.868 -4.419 6.724 1.00 98.38 113 GLU A O 1
ATOM 956 N N . LEU A 1 114 ? -12.902 -3.315 8.677 1.00 98.44 114 LEU A N 1
ATOM 957 C CA . LEU A 1 114 ? -12.833 -1.989 8.073 1.00 98.44 114 LEU A CA 1
ATOM 958 C C . LEU A 1 114 ? -11.513 -1.755 7.320 1.00 98.44 114 LEU A C 1
ATOM 960 O O . LEU A 1 114 ? -11.542 -1.186 6.227 1.00 98.44 114 LEU A O 1
ATOM 964 N N . ILE A 1 115 ? -10.376 -2.201 7.866 1.00 98.31 115 ILE A N 1
ATOM 965 C CA . ILE A 1 115 ? -9.076 -2.121 7.183 1.00 98.31 115 ILE A CA 1
ATOM 966 C C . ILE A 1 115 ? -9.014 -3.074 5.990 1.00 98.31 115 ILE A C 1
ATOM 968 O O . ILE A 1 115 ? -8.683 -2.622 4.899 1.00 98.31 115 ILE A O 1
ATOM 972 N N . GLU A 1 116 ? -9.398 -4.343 6.152 1.00 98.12 116 GLU A N 1
ATOM 973 C CA . GLU A 1 116 ? -9.404 -5.325 5.056 1.00 98.12 116 GLU A CA 1
ATOM 974 C C . GLU A 1 116 ? -10.260 -4.816 3.879 1.00 98.12 116 GLU A C 1
ATOM 976 O O . GLU A 1 116 ? -9.850 -4.874 2.721 1.00 98.12 116 GLU A O 1
ATOM 981 N N . LYS A 1 117 ? -11.406 -4.185 4.166 1.00 97.81 117 LYS A N 1
ATOM 982 C CA . LYS A 1 117 ? -12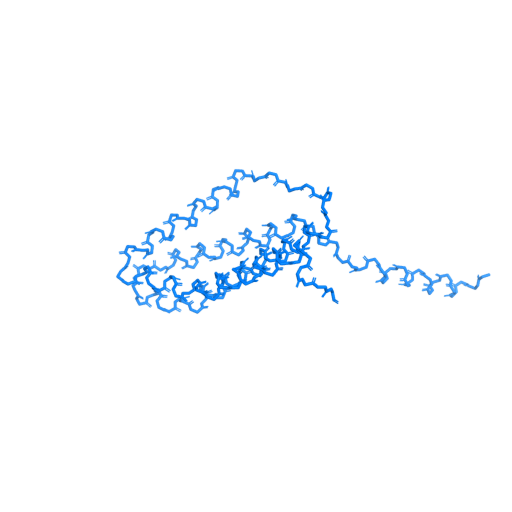.248 -3.536 3.149 1.00 97.81 117 LYS A CA 1
ATOM 983 C C . LYS A 1 117 ? -11.587 -2.325 2.481 1.00 97.81 117 LYS A C 1
ATOM 985 O O . LYS A 1 117 ? -11.872 -2.036 1.317 1.00 97.81 117 LYS A O 1
ATOM 990 N N . ALA A 1 118 ? -10.751 -1.577 3.198 1.00 97.81 118 ALA A N 1
ATOM 991 C CA . ALA A 1 118 ? -9.987 -0.470 2.623 1.00 97.81 118 ALA A CA 1
ATOM 992 C C . ALA A 1 118 ? -8.827 -0.961 1.738 1.00 97.81 118 ALA A C 1
ATOM 994 O O . ALA A 1 118 ? -8.480 -0.279 0.773 1.00 97.81 118 ALA A O 1
ATOM 995 N N . GLU A 1 119 ? -8.260 -2.129 2.046 1.00 98.12 119 GLU A N 1
ATOM 996 C CA . GLU A 1 119 ? -7.174 -2.773 1.298 1.00 98.12 119 GLU A CA 1
ATOM 997 C C . GLU A 1 119 ? -7.666 -3.539 0.058 1.00 98.12 119 GLU A C 1
ATOM 999 O O . GLU A 1 119 ? -6.915 -3.670 -0.908 1.00 98.12 119 GLU A O 1
ATOM 1004 N N . ASP A 1 120 ? -8.921 -4.000 0.053 1.00 98.00 120 ASP A N 1
ATOM 1005 C CA . ASP A 1 120 ? -9.486 -4.913 -0.953 1.00 98.00 120 ASP A CA 1
ATOM 1006 C C . ASP A 1 120 ? -9.206 -4.492 -2.408 1.00 98.00 120 ASP A C 1
ATOM 1008 O O . ASP A 1 120 ? -8.730 -5.282 -3.220 1.00 98.00 120 ASP A O 1
ATOM 1012 N N . GLU A 1 121 ? -9.421 -3.221 -2.756 1.00 97.12 121 GLU A N 1
ATOM 1013 C CA . GLU A 1 121 ? -9.151 -2.725 -4.115 1.00 97.12 121 GLU A CA 1
ATOM 1014 C C . GLU A 1 121 ? -7.662 -2.806 -4.487 1.00 97.12 121 GLU A C 1
ATOM 1016 O O . GLU A 1 121 ? -7.320 -3.224 -5.595 1.00 97.12 121 GLU A O 1
ATOM 1021 N N . ALA A 1 122 ? -6.778 -2.443 -3.556 1.00 97.56 122 ALA A N 1
ATOM 1022 C CA . ALA A 1 122 ? -5.335 -2.464 -3.762 1.00 97.56 122 ALA A CA 1
ATOM 1023 C C . ALA A 1 122 ? -4.823 -3.904 -3.925 1.00 97.56 122 ALA A C 1
ATOM 1025 O O . ALA A 1 122 ? -4.046 -4.185 -4.840 1.00 97.56 122 ALA A O 1
ATOM 1026 N N . LEU A 1 123 ? -5.307 -4.832 -3.094 1.00 97.81 123 LEU A N 1
ATOM 1027 C CA . LEU A 1 123 ? -4.957 -6.252 -3.171 1.00 97.81 123 LEU A CA 1
ATOM 1028 C C . LEU A 1 123 ? -5.465 -6.885 -4.469 1.00 97.81 123 LEU A C 1
ATOM 1030 O O . LEU A 1 123 ? -4.691 -7.515 -5.187 1.00 97.81 123 LEU A O 1
ATOM 1034 N N . ASN A 1 124 ? -6.724 -6.637 -4.840 1.00 98.00 124 ASN A N 1
ATOM 1035 C CA . ASN A 1 124 ? -7.288 -7.121 -6.102 1.00 98.00 124 ASN A CA 1
ATOM 1036 C C . ASN A 1 124 ? -6.510 -6.597 -7.322 1.00 98.00 124 ASN A C 1
ATOM 1038 O O . ASN A 1 124 ? -6.323 -7.320 -8.307 1.00 98.00 124 ASN A O 1
ATOM 1042 N N . LYS A 1 125 ? -6.026 -5.350 -7.265 1.00 97.12 125 LYS A N 1
ATOM 1043 C CA . LYS A 1 125 ? -5.190 -4.754 -8.313 1.00 97.12 125 LYS A CA 1
ATOM 1044 C C . LYS A 1 125 ? -3.840 -5.469 -8.438 1.00 97.12 125 LYS A C 1
ATOM 1046 O O . LYS A 1 125 ? -3.438 -5.802 -9.556 1.00 97.12 125 LYS A O 1
ATOM 1051 N N . LEU A 1 126 ? -3.166 -5.736 -7.317 1.00 97.00 126 LEU A N 1
ATOM 1052 C CA . LEU A 1 126 ? -1.897 -6.477 -7.290 1.00 97.00 126 LEU A CA 1
ATOM 1053 C C . LEU A 1 126 ? -2.066 -7.900 -7.836 1.00 97.00 126 LEU A C 1
ATOM 1055 O O . LEU A 1 126 ? -1.318 -8.310 -8.724 1.00 97.00 126 LEU A O 1
ATOM 1059 N N . ASP A 1 127 ? -3.107 -8.602 -7.396 1.00 97.19 127 ASP A N 1
ATOM 1060 C CA . ASP A 1 127 ? -3.479 -9.937 -7.863 1.00 97.19 127 ASP A CA 1
ATOM 1061 C C . ASP A 1 127 ? -3.711 -9.990 -9.379 1.00 97.19 127 ASP A C 1
ATOM 1063 O O . ASP A 1 127 ? -3.252 -10.902 -10.077 1.00 97.19 127 ASP A O 1
ATOM 1067 N N . ALA A 1 128 ? -4.471 -9.030 -9.911 1.00 96.06 128 ALA A N 1
ATOM 1068 C CA . ALA A 1 128 ? -4.763 -8.949 -11.337 1.00 96.06 128 ALA A CA 1
ATOM 1069 C C . ALA A 1 128 ? -3.490 -8.679 -12.153 1.00 96.06 128 ALA A C 1
ATOM 1071 O O . ALA A 1 128 ? -3.289 -9.266 -13.227 1.00 96.06 128 ALA A O 1
ATOM 1072 N N . PHE A 1 129 ? -2.612 -7.821 -11.633 1.00 95.81 129 PHE A N 1
ATOM 1073 C CA . PHE A 1 129 ? -1.323 -7.535 -12.242 1.00 95.81 129 PHE A CA 1
ATOM 1074 C C . PHE A 1 129 ? -0.411 -8.768 -12.249 1.00 95.81 129 PHE A C 1
ATOM 1076 O O . PHE A 1 129 ? 0.111 -9.122 -13.308 1.00 95.81 129 PHE A O 1
ATOM 1083 N N . GLU A 1 130 ? -0.275 -9.479 -11.128 1.00 93.00 130 GLU A N 1
ATOM 1084 C CA . GLU A 1 130 ? 0.554 -10.685 -11.040 1.00 93.00 130 GLU A CA 1
ATOM 1085 C C . GLU A 1 130 ? 0.059 -11.785 -11.987 1.00 93.00 130 GLU A C 1
ATOM 1087 O O . GLU A 1 130 ? 0.844 -12.354 -12.750 1.00 93.00 130 GLU A O 1
ATOM 1092 N N . ARG A 1 131 ? -1.259 -12.022 -12.048 1.00 93.62 131 ARG A N 1
ATOM 1093 C CA . ARG A 1 131 ? -1.857 -12.962 -13.013 1.00 93.62 131 ARG A CA 1
ATOM 1094 C C . ARG A 1 131 ? -1.535 -12.586 -14.459 1.00 93.62 131 ARG A C 1
ATOM 1096 O O . ARG A 1 131 ? -1.244 -13.462 -15.275 1.00 93.62 131 ARG A O 1
ATOM 1103 N N . THR A 1 132 ? -1.580 -11.297 -14.786 1.00 93.19 132 THR A N 1
ATOM 1104 C CA . THR A 1 132 ? -1.236 -10.797 -16.126 1.00 93.19 132 THR A CA 1
ATOM 1105 C C . THR A 1 132 ? 0.243 -11.012 -16.430 1.00 93.19 132 THR A C 1
ATOM 1107 O O . THR A 1 132 ? 0.589 -11.476 -17.518 1.00 93.19 132 THR A O 1
ATOM 1110 N N . LEU A 1 133 ? 1.115 -10.730 -15.462 1.00 90.12 133 LEU A N 1
ATOM 1111 C CA . LEU A 1 133 ? 2.556 -10.907 -15.590 1.00 90.12 133 LEU A CA 1
ATOM 1112 C C . LEU A 1 133 ? 2.928 -12.379 -15.818 1.00 90.12 133 LEU A C 1
ATOM 1114 O O . LEU A 1 133 ? 3.685 -12.691 -16.738 1.00 90.12 133 LEU A O 1
ATOM 1118 N N . LEU A 1 134 ? 2.342 -13.292 -15.040 1.00 90.50 134 LEU A N 1
ATOM 1119 C CA . LEU A 1 134 ? 2.534 -14.735 -15.193 1.00 90.50 134 LEU A CA 1
ATOM 1120 C C . LEU A 1 134 ? 2.103 -15.220 -16.581 1.00 90.50 134 LEU A C 1
ATOM 1122 O O . LEU A 1 134 ? 2.839 -15.965 -17.227 1.00 90.50 134 LEU A O 1
ATOM 1126 N N . ARG A 1 135 ? 0.953 -14.752 -17.080 1.00 90.44 135 ARG A N 1
ATOM 1127 C CA . ARG A 1 135 ? 0.473 -15.093 -18.429 1.00 90.44 135 ARG A CA 1
ATOM 1128 C C . ARG A 1 135 ? 1.412 -14.597 -19.527 1.00 90.44 135 ARG A C 1
ATOM 1130 O O . ARG A 1 135 ? 1.670 -15.350 -20.462 1.00 90.44 135 ARG A O 1
ATOM 1137 N N . ARG A 1 136 ? 1.948 -13.375 -19.414 1.00 87.12 136 ARG A N 1
ATOM 1138 C CA . ARG A 1 136 ? 2.945 -12.846 -20.367 1.00 87.12 136 ARG A CA 1
ATOM 1139 C C . ARG A 1 136 ? 4.212 -13.694 -20.380 1.00 87.12 136 ARG A C 1
ATOM 1141 O O . ARG A 1 136 ? 4.661 -14.095 -21.446 1.00 87.12 136 ARG A O 1
ATOM 1148 N N . ARG A 1 137 ? 4.740 -14.046 -19.204 1.00 85.25 137 ARG A N 1
ATOM 1149 C CA . ARG A 1 137 ? 5.931 -14.907 -19.084 1.00 85.25 137 ARG A CA 1
ATOM 1150 C C . ARG A 1 137 ? 5.711 -16.320 -19.636 1.00 85.25 137 ARG A C 1
ATOM 1152 O O . ARG A 1 137 ? 6.655 -16.935 -20.113 1.00 85.25 137 ARG A O 1
ATOM 1159 N N . GLN A 1 138 ? 4.476 -16.822 -19.601 1.00 88.62 138 GLN A N 1
ATOM 1160 C CA . GLN A 1 138 ? 4.078 -18.100 -20.207 1.00 88.62 138 GLN A CA 1
ATOM 1161 C C . GLN A 1 138 ? 3.743 -17.997 -21.709 1.00 88.62 138 GLN A C 1
ATOM 1163 O O . GLN A 1 138 ? 3.361 -18.999 -22.310 1.00 88.62 138 GLN A O 1
ATOM 1168 N N . GLY A 1 139 ? 3.849 -16.810 -22.322 1.00 80.31 139 GLY A N 1
ATOM 1169 C CA . GLY A 1 139 ? 3.513 -16.586 -23.733 1.00 80.31 139 GLY A CA 1
ATOM 1170 C C . GLY A 1 139 ? 2.012 -16.644 -24.051 1.00 80.31 139 GLY A C 1
ATOM 1171 O O . GLY A 1 139 ? 1.636 -16.754 -25.212 1.00 80.31 139 GLY A O 1
ATOM 1172 N N . LEU A 1 140 ? 1.141 -16.579 -23.036 1.00 71.88 140 LEU A N 1
ATOM 1173 C CA . LEU A 1 140 ? -0.322 -16.662 -23.180 1.00 71.88 140 LEU A CA 1
ATOM 1174 C C . LEU A 1 140 ? -0.981 -15.317 -23.531 1.00 71.88 140 LEU A C 1
ATOM 1176 O O . LEU A 1 140 ? -2.184 -15.263 -23.780 1.00 71.88 140 LEU A O 1
ATOM 1180 N N . LEU A 1 141 ? -0.209 -14.231 -23.524 1.00 68.25 141 LEU A N 1
ATOM 1181 C CA . LEU A 1 141 ? -0.603 -12.905 -23.992 1.00 68.25 141 LEU A CA 1
ATOM 1182 C C . LEU A 1 141 ? 0.474 -12.445 -24.981 1.00 68.25 141 LEU A C 1
ATOM 1184 O O . LEU A 1 141 ? 1.576 -12.107 -24.553 1.00 68.25 141 LEU A O 1
ATOM 1188 N N . ALA A 1 142 ? 0.173 -12.501 -26.280 1.00 54.69 142 ALA A N 1
ATOM 1189 C CA . ALA A 1 142 ? 0.975 -11.845 -27.312 1.00 54.69 142 ALA A CA 1
ATOM 1190 C C . ALA A 1 142 ? 0.656 -10.339 -27.308 1.00 54.69 142 ALA A C 1
ATOM 1192 O O . ALA A 1 142 ? -0.491 -9.977 -27.035 1.00 54.69 142 ALA A O 1
ATOM 1193 N N . GLU A 1 143 ? 1.680 -9.507 -27.527 1.00 52.75 143 GLU A N 1
ATOM 1194 C CA . GLU A 1 143 ? 1.632 -8.034 -27.443 1.00 52.75 143 GLU A CA 1
ATOM 1195 C C . GLU A 1 143 ? 0.534 -7.377 -28.291 1.00 52.75 143 GLU A C 1
ATOM 1197 O O . GLU A 1 143 ? 0.314 -7.818 -29.444 1.00 52.75 143 GLU A O 1
#

pLDDT: mean 89.92, std 12.52, range [42.19, 98.69]